Protein AF-A0A9W6DFW6-F1 (afdb_monomer_lite)

Radius of gyration: 31.34 Å; chains: 1; bounding box: 60×17×77 Å

Structure (mmCIF, N/CA/C/O backbone):
data_AF-A0A9W6DFW6-F1
#
_entry.id   AF-A0A9W6DFW6-F1
#
loop_
_atom_site.group_PDB
_atom_site.id
_atom_site.type_symbol
_atom_site.label_atom_id
_atom_site.label_alt_id
_atom_site.label_comp_id
_atom_site.label_asym_id
_atom_site.label_entity_id
_atom_site.label_seq_id
_atom_site.pdbx_PDB_ins_code
_atom_site.Cartn_x
_atom_site.Cartn_y
_atom_site.Cartn_z
_atom_site.occupancy
_atom_site.B_iso_or_equiv
_atom_site.auth_seq_id
_atom_site.auth_comp_id
_atom_site.auth_asym_id
_atom_site.auth_atom_id
_atom_site.pdbx_PDB_model_num
ATOM 1 N N . MET A 1 1 ? -6.097 -6.478 -0.037 1.00 73.31 1 MET A N 1
ATOM 2 C CA . MET A 1 1 ? -6.086 -6.356 -1.534 1.00 73.31 1 MET A CA 1
ATOM 3 C C . MET A 1 1 ? -4.867 -5.602 -2.091 1.00 73.31 1 MET A C 1
ATOM 5 O O . MET A 1 1 ? -4.613 -5.635 -3.292 1.00 73.31 1 MET A O 1
ATOM 9 N N . SER A 1 2 ? -4.079 -4.977 -1.224 1.00 85.25 2 SER A N 1
ATOM 10 C CA . SER A 1 2 ? -2.836 -4.245 -1.494 1.00 85.25 2 SER A CA 1
ATOM 11 C C . SER A 1 2 ? -1.732 -5.022 -2.226 1.00 85.25 2 SER A C 1
ATOM 13 O O . SER A 1 2 ? -1.039 -4.437 -3.053 1.00 85.25 2 SER A O 1
ATOM 15 N N . ILE A 1 3 ? -1.601 -6.337 -2.005 1.00 89.88 3 ILE A N 1
ATOM 16 C CA . ILE A 1 3 ? -0.605 -7.198 -2.682 1.00 89.88 3 ILE A CA 1
ATOM 17 C C . ILE A 1 3 ? -0.657 -7.055 -4.207 1.00 89.88 3 ILE A C 1
ATOM 19 O O . ILE A 1 3 ? 0.386 -6.975 -4.851 1.00 89.88 3 ILE A O 1
ATOM 23 N N . VAL A 1 4 ? -1.856 -6.955 -4.786 1.00 91.75 4 VAL A N 1
ATOM 24 C CA . VAL A 1 4 ? -2.019 -6.788 -6.237 1.00 91.75 4 VAL A CA 1
ATOM 25 C C . VAL A 1 4 ? -1.395 -5.473 -6.710 1.00 91.75 4 VAL A C 1
ATOM 27 O O . VAL A 1 4 ? -0.725 -5.454 -7.736 1.00 91.75 4 VAL A O 1
ATOM 30 N N . LEU A 1 5 ? -1.546 -4.387 -5.946 1.00 90.81 5 LEU A N 1
ATOM 31 C CA . LEU A 1 5 ? -0.968 -3.082 -6.284 1.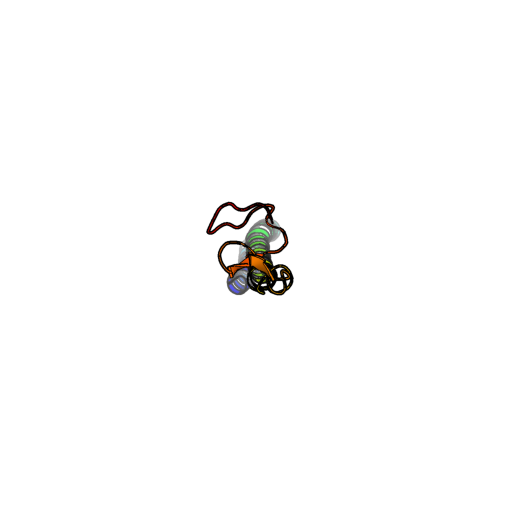00 90.81 5 LEU A CA 1
ATOM 32 C C . LEU A 1 5 ? 0.560 -3.100 -6.199 1.00 90.81 5 LEU A C 1
ATOM 34 O O . LEU A 1 5 ? 1.217 -2.546 -7.077 1.00 90.81 5 LEU A O 1
ATOM 38 N N . TYR A 1 6 ? 1.132 -3.784 -5.204 1.00 91.25 6 TYR A N 1
ATOM 39 C CA . TYR A 1 6 ? 2.584 -3.966 -5.130 1.00 91.25 6 TYR A CA 1
ATOM 40 C C . TYR A 1 6 ? 3.112 -4.777 -6.324 1.00 91.25 6 TYR A C 1
ATOM 42 O O . TYR A 1 6 ? 4.094 -4.385 -6.952 1.00 91.25 6 TYR A O 1
ATOM 50 N N . VAL A 1 7 ? 2.429 -5.861 -6.702 1.00 94.12 7 VAL A N 1
ATOM 51 C CA . VAL A 1 7 ? 2.801 -6.668 -7.877 1.00 94.12 7 VAL A CA 1
ATOM 52 C C . VAL A 1 7 ? 2.712 -5.845 -9.166 1.00 94.12 7 VAL A C 1
ATOM 54 O O . VAL A 1 7 ? 3.646 -5.862 -9.966 1.00 94.12 7 VAL A O 1
ATOM 57 N N . VAL A 1 8 ? 1.640 -5.069 -9.352 1.00 93.50 8 VAL A N 1
ATOM 58 C CA . VAL A 1 8 ? 1.484 -4.180 -10.515 1.00 93.50 8 VAL A CA 1
ATOM 59 C C . VAL A 1 8 ? 2.586 -3.118 -10.552 1.00 93.50 8 VAL A C 1
ATOM 61 O O . VAL A 1 8 ? 3.181 -2.913 -11.607 1.00 93.50 8 VAL A O 1
ATOM 64 N N . GLY A 1 9 ? 2.921 -2.496 -9.417 1.00 91.06 9 GLY A N 1
ATOM 65 C CA . GLY A 1 9 ? 4.015 -1.523 -9.335 1.00 91.06 9 GLY A CA 1
ATOM 66 C C . GLY A 1 9 ? 5.363 -2.104 -9.779 1.00 91.06 9 GLY A C 1
ATOM 67 O O . GLY A 1 9 ? 6.087 -1.465 -10.543 1.00 91.06 9 GLY A O 1
ATOM 68 N N . ILE A 1 10 ? 5.669 -3.345 -9.382 1.00 94.00 10 ILE A N 1
ATOM 69 C CA . ILE A 1 10 ? 6.882 -4.058 -9.815 1.00 94.00 10 ILE A CA 1
ATOM 70 C C . ILE A 1 10 ? 6.849 -4.340 -11.324 1.00 94.00 10 ILE A C 1
ATOM 72 O O . ILE A 1 10 ? 7.840 -4.109 -12.015 1.00 94.00 10 ILE A O 1
ATOM 76 N N . ILE A 1 11 ? 5.712 -4.795 -11.859 1.00 94.81 11 ILE A N 1
ATOM 77 C CA . ILE A 1 11 ? 5.558 -5.058 -13.299 1.00 94.81 11 ILE A CA 1
ATOM 78 C C . ILE A 1 11 ? 5.772 -3.776 -14.114 1.00 94.81 11 ILE A C 1
ATOM 80 O O . ILE A 1 11 ? 6.482 -3.804 -15.119 1.00 94.81 11 ILE A O 1
ATOM 84 N N . VAL A 1 12 ? 5.217 -2.644 -13.671 1.00 92.56 12 VAL A N 1
ATOM 85 C CA . VAL A 1 12 ? 5.393 -1.340 -14.332 1.00 92.56 12 VAL A CA 1
ATOM 86 C C . VAL A 1 12 ? 6.868 -0.935 -14.382 1.00 92.56 12 VAL A C 1
ATOM 88 O O . VAL A 1 12 ? 7.328 -0.468 -15.426 1.00 92.56 12 VAL A O 1
ATOM 91 N N . LEU A 1 13 ? 7.634 -1.162 -13.309 1.00 92.25 13 LEU A N 1
ATOM 92 C CA . LEU A 1 13 ? 9.081 -0.914 -13.303 1.00 92.25 13 LEU A CA 1
ATOM 93 C C . LEU A 1 13 ? 9.819 -1.785 -14.325 1.00 92.25 13 LEU A C 1
ATOM 95 O O . LEU A 1 13 ? 10.642 -1.271 -15.085 1.00 92.25 13 LEU A O 1
ATOM 99 N N . ILE A 1 14 ? 9.499 -3.080 -14.383 1.00 93.62 14 ILE A N 1
ATOM 100 C CA . ILE A 1 14 ? 10.122 -4.019 -15.327 1.00 93.62 14 ILE A CA 1
ATOM 101 C C . ILE A 1 14 ? 9.825 -3.606 -16.773 1.00 93.62 14 ILE A C 1
ATOM 103 O O . ILE A 1 14 ? 10.741 -3.531 -17.591 1.00 93.62 14 ILE A O 1
ATOM 107 N N . ILE A 1 15 ? 8.564 -3.293 -17.088 1.00 92.44 15 ILE A N 1
ATOM 108 C CA . ILE A 1 15 ? 8.166 -2.848 -18.430 1.00 92.44 15 ILE A CA 1
ATOM 109 C C . ILE A 1 15 ? 8.909 -1.566 -18.799 1.00 92.44 15 ILE A C 1
ATOM 111 O O . ILE A 1 15 ? 9.489 -1.502 -19.879 1.00 92.44 15 ILE A O 1
ATOM 115 N N . SER A 1 16 ? 8.952 -0.591 -17.888 1.00 89.56 16 SER A N 1
ATOM 116 C CA . SER A 1 16 ? 9.622 0.694 -18.114 1.00 89.56 16 SER A CA 1
ATOM 117 C C . SER A 1 16 ? 11.114 0.524 -18.403 1.00 89.56 16 SER A C 1
ATOM 119 O O . SER A 1 16 ? 11.660 1.198 -19.277 1.00 89.56 16 SER A O 1
ATOM 121 N N . PHE A 1 17 ? 11.768 -0.418 -17.721 1.00 88.69 17 PHE A N 1
ATOM 122 C CA . PHE A 1 17 ? 13.167 -0.750 -17.967 1.00 88.69 17 PHE A CA 1
ATOM 123 C C . PHE A 1 17 ? 13.374 -1.374 -19.358 1.00 88.69 17 PHE A C 1
ATOM 125 O O . PHE A 1 17 ? 14.245 -0.936 -20.110 1.00 88.69 17 PHE A O 1
ATOM 132 N N . ILE A 1 18 ? 12.534 -2.343 -19.742 1.00 90.75 18 ILE A N 1
ATOM 133 C CA . ILE A 1 18 ? 12.608 -3.012 -21.053 1.00 90.75 18 ILE A CA 1
ATOM 134 C C . ILE A 1 18 ? 12.338 -2.023 -22.196 1.00 90.75 18 ILE A C 1
ATOM 136 O O . ILE A 1 18 ? 13.068 -2.010 -23.190 1.00 90.75 18 ILE A O 1
ATOM 140 N N . THR A 1 19 ? 11.305 -1.186 -22.074 1.00 89.06 19 THR A N 1
ATOM 141 C CA . THR A 1 19 ? 10.969 -0.184 -23.096 1.00 89.06 19 THR A CA 1
ATOM 142 C C . THR A 1 19 ? 12.021 0.913 -23.180 1.00 89.06 19 THR A C 1
ATOM 144 O O . THR A 1 19 ? 12.344 1.355 -24.279 1.00 89.06 19 THR A O 1
ATOM 147 N N . GLY A 1 20 ? 12.596 1.318 -22.043 1.00 88.06 20 GLY A N 1
ATOM 148 C CA . GLY A 1 20 ? 13.685 2.291 -21.999 1.00 88.06 20 GLY A CA 1
ATOM 149 C C . GLY A 1 20 ? 14.937 1.800 -22.722 1.00 88.06 20 GLY A C 1
ATOM 150 O O . GLY A 1 20 ? 15.544 2.566 -23.465 1.00 88.06 20 GLY A O 1
ATOM 151 N N . PHE A 1 21 ? 15.278 0.516 -22.570 1.00 87.12 21 PHE A N 1
ATOM 152 C CA . PHE A 1 21 ? 16.420 -0.092 -23.256 1.00 87.12 21 PHE A CA 1
ATOM 153 C C . PHE A 1 21 ? 16.215 -0.206 -24.772 1.00 87.12 21 PHE A C 1
ATOM 155 O O . PHE A 1 21 ? 17.166 -0.085 -25.532 1.00 87.12 21 PHE A O 1
ATOM 162 N N . ARG A 1 22 ? 14.976 -0.423 -25.234 1.00 89.25 22 ARG A N 1
ATOM 163 C CA . ARG A 1 22 ? 14.674 -0.516 -26.674 1.00 89.25 22 ARG A CA 1
ATOM 164 C C . ARG A 1 22 ? 14.641 0.829 -27.395 1.00 89.25 22 ARG A C 1
ATOM 166 O O . ARG A 1 22 ? 14.850 0.856 -28.601 1.00 89.25 22 ARG A O 1
ATOM 173 N N . SER A 1 23 ? 14.331 1.907 -26.682 1.00 86.06 23 SER A N 1
ATOM 174 C CA . SER A 1 23 ? 14.090 3.225 -27.279 1.00 86.06 23 SER A CA 1
ATOM 175 C C . SER A 1 23 ? 15.288 4.179 -27.177 1.00 86.06 23 SER A C 1
ATOM 177 O O . SER A 1 23 ? 15.121 5.355 -27.484 1.00 86.06 23 SER A O 1
ATOM 179 N N . ASP A 1 24 ? 16.444 3.733 -26.660 1.00 83.25 24 ASP A N 1
ATOM 180 C CA . ASP A 1 24 ? 17.628 4.552 -26.306 1.00 83.25 24 ASP A CA 1
ATOM 181 C C . ASP A 1 24 ? 17.348 5.760 -25.376 1.00 83.25 24 ASP A C 1
ATOM 183 O O . ASP A 1 24 ? 18.231 6.549 -25.048 1.00 83.25 24 ASP A O 1
ATOM 187 N N . GLN A 1 25 ? 16.120 5.881 -24.866 1.00 88.56 25 GLN A N 1
ATOM 188 C CA . GLN A 1 25 ? 15.649 6.928 -23.952 1.00 88.56 25 GLN A CA 1
ATOM 189 C C . GLN A 1 25 ? 15.501 6.387 -22.527 1.00 88.56 25 GLN A C 1
ATOM 191 O O . GLN A 1 25 ? 14.522 6.643 -21.822 1.00 88.56 25 GLN A O 1
ATOM 196 N N . LEU A 1 26 ? 16.491 5.607 -22.102 1.00 82.75 26 LEU A N 1
ATOM 197 C CA . LEU A 1 26 ? 16.454 4.810 -20.880 1.00 82.75 26 LEU A CA 1
ATOM 198 C C . LEU A 1 26 ? 16.158 5.661 -19.632 1.00 82.75 26 LEU A C 1
ATOM 200 O O . LEU A 1 26 ? 15.327 5.284 -18.810 1.00 82.75 26 LEU A O 1
ATOM 204 N N . LEU A 1 27 ? 16.749 6.856 -19.535 1.00 86.88 27 LEU A N 1
ATOM 205 C CA . LEU A 1 27 ? 16.522 7.788 -18.424 1.00 86.88 27 LEU A CA 1
ATOM 206 C C . LEU A 1 27 ? 15.063 8.253 -18.306 1.00 86.88 27 LEU A C 1
ATOM 208 O O . LEU A 1 27 ? 14.502 8.217 -17.213 1.00 86.88 27 LEU A O 1
ATOM 212 N N . LEU A 1 28 ? 14.440 8.667 -19.414 1.00 87.69 28 LEU A N 1
ATOM 213 C CA . LEU A 1 28 ? 13.065 9.180 -19.404 1.00 87.69 28 LEU A CA 1
ATOM 214 C C . LEU A 1 28 ? 12.073 8.095 -18.982 1.00 87.69 28 LEU A C 1
ATOM 216 O O . LEU A 1 28 ? 11.2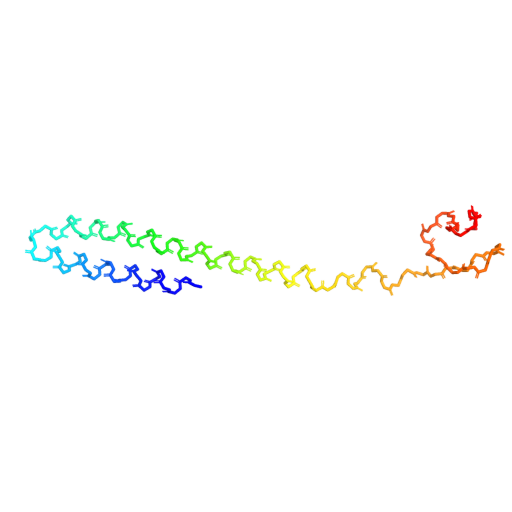30 8.338 -18.119 1.00 87.69 28 LEU A O 1
ATOM 220 N N . PHE A 1 29 ? 12.224 6.889 -19.534 1.00 87.50 29 PHE A N 1
ATOM 221 C CA . PHE A 1 29 ? 11.357 5.758 -19.211 1.00 87.50 29 PHE A CA 1
ATOM 222 C C . PHE A 1 29 ? 11.546 5.257 -17.776 1.00 87.50 29 PHE A C 1
ATOM 224 O O . PHE A 1 29 ? 10.561 4.914 -17.120 1.00 87.50 29 PHE A O 1
ATOM 231 N N . ILE A 1 30 ? 12.777 5.259 -17.248 1.00 87.44 30 ILE A N 1
ATOM 232 C CA . ILE A 1 30 ? 13.016 4.928 -15.837 1.00 87.44 30 ILE A CA 1
ATOM 233 C C . ILE A 1 30 ? 12.344 5.951 -14.924 1.00 87.44 30 ILE A C 1
ATOM 235 O O . ILE A 1 30 ? 11.661 5.550 -13.986 1.00 87.44 30 ILE A O 1
ATOM 239 N N . ILE A 1 31 ? 12.485 7.251 -15.198 1.00 91.19 31 ILE A N 1
ATOM 240 C CA . ILE A 1 31 ? 11.871 8.297 -14.368 1.00 91.19 31 ILE A CA 1
ATOM 241 C C . ILE A 1 31 ? 10.344 8.168 -14.391 1.00 91.19 31 ILE A C 1
ATOM 243 O O . ILE A 1 31 ? 9.716 8.160 -13.332 1.00 91.19 31 ILE A O 1
ATOM 247 N N . SER A 1 32 ? 9.737 8.007 -15.571 1.00 90.50 32 SER A N 1
ATOM 248 C CA . SER A 1 32 ? 8.282 7.855 -15.683 1.00 90.50 32 SER A CA 1
ATOM 249 C C . SER A 1 32 ? 7.777 6.571 -15.024 1.00 90.50 32 SER A C 1
ATOM 251 O O . SER A 1 32 ? 6.764 6.594 -14.323 1.00 90.50 32 SER A O 1
ATOM 253 N N . GLY A 1 33 ? 8.492 5.459 -15.208 1.00 89.88 33 GLY A N 1
ATOM 254 C CA . GLY A 1 33 ? 8.161 4.176 -14.595 1.00 89.88 33 GLY A CA 1
ATOM 255 C C . GLY A 1 33 ? 8.261 4.222 -13.079 1.00 89.88 33 GLY A C 1
ATOM 256 O O . GLY A 1 33 ? 7.368 3.742 -12.381 1.00 89.88 33 GLY A O 1
ATOM 257 N N . PHE A 1 34 ? 9.306 4.868 -12.563 1.00 92.00 34 PHE A N 1
ATOM 258 C CA . PHE A 1 34 ? 9.508 5.046 -11.132 1.00 92.00 34 PHE A CA 1
ATOM 259 C C . PHE A 1 34 ? 8.404 5.909 -10.519 1.00 92.00 34 PHE A C 1
ATOM 261 O O . PHE A 1 34 ? 7.748 5.471 -9.574 1.00 92.00 34 PHE A O 1
ATOM 268 N N . LEU A 1 35 ? 8.113 7.073 -11.111 1.00 93.50 35 LEU A N 1
ATOM 269 C CA . LEU A 1 35 ? 7.023 7.949 -10.668 1.00 93.50 35 LEU A CA 1
ATOM 270 C C . LEU A 1 35 ? 5.665 7.239 -10.683 1.00 93.50 35 LEU A C 1
ATOM 272 O O . LEU A 1 35 ? 4.898 7.359 -9.730 1.00 93.50 35 LEU A O 1
ATOM 276 N N . SER A 1 36 ? 5.383 6.457 -11.726 1.00 92.19 36 SER A N 1
ATOM 277 C CA . SER A 1 36 ? 4.147 5.677 -11.812 1.00 92.19 36 SER A CA 1
ATOM 278 C C . SER A 1 36 ? 4.087 4.578 -10.744 1.00 92.19 36 SER A C 1
ATOM 280 O O . SER A 1 36 ? 3.071 4.433 -10.065 1.00 92.19 36 SER A O 1
ATOM 282 N N . SER A 1 37 ? 5.183 3.846 -10.524 1.00 91.69 37 SER A N 1
ATOM 283 C CA . SER A 1 37 ? 5.246 2.773 -9.521 1.00 91.69 37 SER A CA 1
ATOM 284 C C . SER A 1 37 ? 5.029 3.275 -8.087 1.00 91.69 37 SER A C 1
ATOM 286 O O . SER A 1 37 ? 4.357 2.604 -7.301 1.00 91.69 37 SER A O 1
ATOM 288 N N . ILE A 1 38 ? 5.499 4.491 -7.769 1.00 94.50 38 ILE A N 1
ATOM 289 C CA . ILE A 1 38 ? 5.262 5.147 -6.474 1.00 94.50 38 ILE A CA 1
ATOM 290 C C . ILE A 1 38 ? 3.765 5.275 -6.194 1.00 94.50 38 ILE A C 1
ATOM 292 O O . ILE A 1 38 ? 3.346 5.044 -5.062 1.00 94.50 38 ILE A O 1
ATOM 296 N N . ILE A 1 39 ? 2.950 5.601 -7.202 1.00 94.25 39 ILE A N 1
ATOM 297 C CA . ILE A 1 39 ? 1.499 5.752 -7.031 1.00 94.25 39 ILE A CA 1
ATOM 298 C C . ILE A 1 39 ? 0.881 4.420 -6.598 1.00 94.25 39 ILE A C 1
ATOM 300 O O . ILE A 1 39 ? 0.113 4.382 -5.637 1.00 94.25 39 ILE A O 1
ATOM 304 N N . PHE A 1 40 ? 1.252 3.315 -7.249 1.00 92.31 40 PHE A N 1
ATOM 305 C CA . PHE A 1 40 ? 0.743 1.988 -6.898 1.00 92.31 40 PHE A CA 1
ATOM 306 C C . PHE A 1 40 ? 1.171 1.554 -5.494 1.00 92.31 40 PHE A C 1
ATOM 308 O O . PHE A 1 40 ? 0.347 1.053 -4.729 1.00 92.31 40 PHE A O 1
ATOM 315 N N . PHE A 1 41 ? 2.427 1.797 -5.120 1.00 92.50 41 PHE A N 1
ATOM 316 C CA . PHE A 1 41 ? 2.919 1.492 -3.776 1.00 92.50 41 PHE A CA 1
ATOM 317 C C . PHE A 1 41 ? 2.262 2.357 -2.701 1.00 92.50 41 PHE A C 1
ATOM 319 O O . PHE A 1 41 ? 1.886 1.843 -1.647 1.00 92.50 41 PHE A O 1
ATOM 326 N N . ALA A 1 42 ? 2.071 3.649 -2.969 1.00 94.31 42 ALA A N 1
ATOM 327 C CA . ALA A 1 42 ? 1.375 4.550 -2.061 1.00 94.31 42 ALA A CA 1
ATOM 328 C C . ALA A 1 42 ? -0.078 4.104 -1.850 1.00 94.31 42 ALA A C 1
ATOM 330 O O . ALA A 1 42 ? -0.528 4.017 -0.710 1.00 94.31 42 ALA A O 1
ATOM 331 N N . LEU A 1 43 ? -0.788 3.753 -2.927 1.00 93.38 43 LEU A N 1
ATOM 332 C CA . LEU A 1 43 ? -2.151 3.225 -2.846 1.00 93.38 43 LEU A CA 1
ATOM 333 C C . LEU A 1 43 ? -2.210 1.908 -2.065 1.00 93.38 43 LEU A C 1
ATOM 335 O O . LEU A 1 43 ? -3.081 1.756 -1.210 1.00 93.38 43 LEU A O 1
ATOM 339 N N . GLY A 1 44 ? -1.269 0.987 -2.304 1.00 93.31 44 GLY A N 1
ATOM 340 C CA . GLY A 1 44 ? -1.151 -0.260 -1.543 1.00 93.31 44 GLY A CA 1
ATOM 341 C C . GLY A 1 44 ? -1.035 0.003 -0.042 1.00 93.31 44 GLY A C 1
ATOM 342 O O . GLY A 1 44 ? -1.828 -0.525 0.735 1.00 93.31 44 GLY A O 1
ATOM 343 N N . LYS A 1 45 ? -0.135 0.914 0.343 1.00 93.12 45 LYS A N 1
ATOM 344 C CA . LYS A 1 45 ? 0.099 1.284 1.743 1.00 93.12 45 LYS A CA 1
ATOM 345 C C . LYS A 1 45 ? -1.103 1.972 2.389 1.00 93.12 45 LYS A C 1
ATOM 347 O O . LYS A 1 45 ? -1.400 1.729 3.554 1.00 93.12 45 LYS A O 1
ATOM 352 N N . ILE A 1 46 ? -1.802 2.835 1.651 1.00 94.75 46 ILE A N 1
ATOM 353 C CA . ILE A 1 46 ? -3.022 3.488 2.149 1.00 94.75 46 ILE A CA 1
ATOM 354 C C . ILE A 1 46 ? -4.098 2.440 2.446 1.00 94.75 46 ILE A C 1
ATOM 356 O O . ILE A 1 46 ? -4.748 2.521 3.487 1.00 94.75 46 ILE A O 1
ATOM 360 N N . ILE A 1 47 ? -4.269 1.452 1.565 1.00 93.44 47 ILE A N 1
ATOM 361 C CA . ILE A 1 47 ? -5.244 0.372 1.761 1.00 93.44 47 ILE A CA 1
ATOM 362 C C . ILE A 1 47 ? -4.854 -0.502 2.957 1.00 93.44 47 ILE A C 1
ATOM 364 O O . ILE A 1 47 ? -5.716 -0.785 3.785 1.00 93.44 47 ILE A O 1
ATOM 368 N N . ASP A 1 48 ? -3.575 -0.864 3.093 1.00 93.12 48 ASP A N 1
ATOM 369 C CA . ASP A 1 48 ? -3.074 -1.618 4.253 1.00 93.12 48 ASP A CA 1
ATOM 370 C C . ASP A 1 48 ? -3.376 -0.886 5.567 1.00 93.12 48 ASP A C 1
ATOM 372 O O . ASP A 1 48 ? -3.957 -1.459 6.490 1.00 93.12 48 ASP A O 1
ATOM 376 N N . ASN A 1 49 ? -3.080 0.416 5.619 1.00 92.94 49 ASN A N 1
ATOM 377 C CA . ASN A 1 49 ? -3.370 1.242 6.789 1.00 92.94 49 ASN A CA 1
ATOM 378 C C . ASN A 1 49 ? -4.876 1.300 7.097 1.00 92.94 49 ASN A C 1
ATOM 380 O O . ASN A 1 49 ? -5.272 1.306 8.261 1.00 92.94 49 ASN A O 1
ATOM 384 N N . GLN A 1 50 ? -5.739 1.357 6.079 1.00 92.50 50 GLN A N 1
ATOM 385 C CA . GLN A 1 50 ? -7.190 1.345 6.290 1.00 92.50 50 GLN A CA 1
ATOM 386 C C . GLN A 1 50 ? -7.685 -0.003 6.829 1.00 92.50 50 GLN A C 1
ATOM 388 O O . GLN A 1 50 ? -8.562 -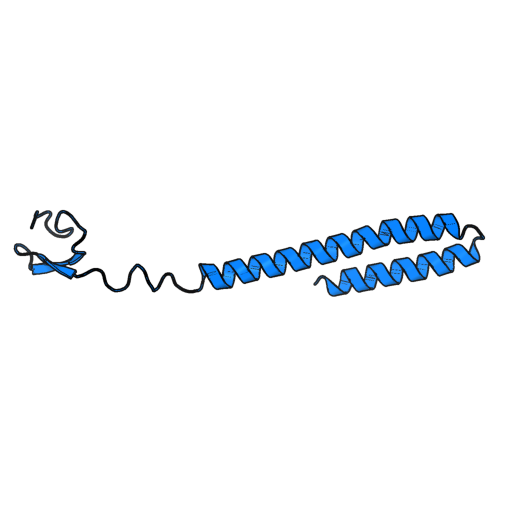0.020 7.698 1.00 92.50 50 GLN A O 1
ATOM 393 N N . GLU A 1 51 ? -7.135 -1.121 6.347 1.00 91.38 51 GLU A N 1
ATOM 394 C CA . GLU A 1 51 ? -7.442 -2.457 6.869 1.00 91.38 51 GLU A CA 1
ATOM 395 C C . GLU A 1 51 ? -7.004 -2.584 8.341 1.00 91.38 51 GLU A C 1
ATOM 397 O O . GLU A 1 51 ? -7.781 -3.067 9.171 1.00 91.38 51 GLU A O 1
ATOM 402 N N . GLU A 1 52 ? -5.828 -2.059 8.697 1.00 90.38 52 GLU A N 1
ATOM 403 C CA . GLU A 1 52 ? -5.324 -2.035 10.075 1.00 90.38 52 GLU A CA 1
ATOM 404 C C . GLU A 1 52 ? -6.192 -1.172 11.002 1.00 90.38 52 GLU A C 1
ATOM 406 O O . GLU A 1 52 ? -6.607 -1.629 12.069 1.00 90.38 52 GLU A O 1
ATOM 411 N N . ILE A 1 53 ? -6.545 0.049 10.586 1.00 90.31 53 ILE A N 1
ATOM 412 C CA . ILE A 1 53 ? -7.430 0.933 11.362 1.00 90.31 53 ILE A CA 1
ATOM 413 C C . ILE A 1 53 ? -8.790 0.266 11.577 1.00 90.31 53 ILE A C 1
ATOM 415 O O . ILE A 1 53 ? -9.328 0.285 12.686 1.00 90.31 53 ILE A O 1
ATOM 419 N N . LYS A 1 54 ? -9.346 -0.362 10.537 1.00 90.56 54 LYS A N 1
ATOM 420 C CA . LYS A 1 54 ? -10.616 -1.086 10.638 1.00 90.56 54 LYS A CA 1
ATOM 421 C C . LYS A 1 54 ? -10.516 -2.245 11.628 1.00 90.56 54 LYS A C 1
ATOM 423 O O . LYS A 1 54 ? -11.437 -2.436 12.423 1.00 90.56 54 LYS A O 1
ATOM 428 N N . TYR A 1 55 ? -9.414 -2.993 11.610 1.00 89.19 55 TYR A N 1
ATOM 429 C CA . TYR A 1 55 ? -9.157 -4.052 12.583 1.00 89.19 55 TYR A CA 1
ATOM 430 C C . TYR A 1 55 ? -9.045 -3.499 14.010 1.00 89.19 55 TYR A C 1
ATOM 432 O O . TYR A 1 55 ? -9.710 -4.006 14.912 1.00 89.19 55 TYR A O 1
ATOM 440 N N . TYR A 1 56 ? -8.285 -2.421 14.212 1.00 87.44 56 TYR A N 1
ATOM 441 C CA . TYR A 1 56 ? -8.131 -1.774 15.514 1.00 87.44 56 TYR A CA 1
ATOM 442 C C . TYR A 1 56 ? -9.473 -1.290 16.074 1.00 87.44 56 TYR A C 1
ATOM 444 O O . TYR A 1 56 ? -9.782 -1.526 17.242 1.00 87.44 56 TYR A O 1
ATOM 452 N N . ILE A 1 57 ? -10.298 -0.650 15.242 1.00 86.25 57 ILE A N 1
ATOM 453 C CA . ILE A 1 57 ? -11.651 -0.229 15.621 1.00 86.25 57 ILE A CA 1
ATOM 454 C C . ILE A 1 57 ? -12.490 -1.446 16.004 1.00 86.25 57 ILE A C 1
ATOM 456 O O . ILE A 1 57 ? -13.126 -1.433 17.053 1.00 86.25 57 ILE A O 1
ATOM 460 N N . LYS A 1 58 ? -12.456 -2.515 15.203 1.00 86.38 58 LYS A N 1
ATOM 461 C CA . LYS A 1 58 ? -13.201 -3.744 15.483 1.00 86.38 58 LYS A CA 1
ATOM 462 C C . LYS A 1 58 ? -12.818 -4.337 16.842 1.00 86.38 58 LYS A C 1
ATOM 464 O O . LYS A 1 58 ? -13.683 -4.563 17.677 1.00 86.38 58 LYS A O 1
ATOM 469 N N . VAL A 1 59 ? -11.527 -4.520 17.109 1.00 84.50 59 VAL A N 1
ATOM 470 C CA . VAL A 1 59 ? -11.049 -5.110 18.371 1.00 84.50 59 VAL A CA 1
ATOM 471 C C . VAL A 1 59 ? -11.376 -4.225 19.578 1.00 84.50 59 VAL A C 1
ATOM 473 O O . VAL A 1 59 ? -11.800 -4.739 20.612 1.00 84.50 59 VAL A O 1
ATOM 476 N N . ASN A 1 60 ? -11.231 -2.903 19.462 1.00 76.94 60 ASN A N 1
ATOM 477 C CA . ASN A 1 60 ? -11.406 -1.987 20.596 1.00 76.94 60 ASN A CA 1
ATOM 478 C C . ASN A 1 60 ? -12.845 -1.493 20.806 1.00 76.94 60 ASN A C 1
ATOM 480 O O . ASN A 1 60 ? -13.161 -1.020 21.894 1.00 76.94 60 ASN A O 1
ATOM 484 N N . MET A 1 61 ? -13.716 -1.578 19.796 1.00 69.56 61 MET A N 1
ATOM 485 C CA . MET A 1 61 ? -15.125 -1.178 19.909 1.00 69.56 61 MET A CA 1
ATOM 486 C C . MET A 1 61 ? -16.092 -2.367 19.989 1.00 69.56 61 MET A C 1
ATOM 488 O O . MET A 1 61 ? -17.150 -2.216 20.600 1.00 69.56 61 MET A O 1
ATOM 492 N N . GLU A 1 62 ? -15.759 -3.533 19.414 1.00 60.81 62 GLU A N 1
ATOM 493 C CA . GLU A 1 62 ? -16.573 -4.758 19.539 1.00 60.81 62 GLU A CA 1
ATOM 494 C C . GLU A 1 62 ? -16.130 -5.671 20.687 1.00 60.81 62 GLU A C 1
ATOM 496 O O . GLU A 1 62 ? -16.895 -6.559 21.071 1.00 60.81 62 GLU A O 1
ATOM 501 N N . SER A 1 63 ? -14.953 -5.457 21.299 1.00 55.25 63 SER A N 1
ATOM 502 C CA . SER A 1 63 ? -14.763 -5.965 22.659 1.00 55.25 63 SER A CA 1
ATOM 503 C C . SER A 1 63 ? -15.812 -5.261 23.516 1.00 55.25 63 SER A C 1
ATOM 505 O O . SER A 1 63 ? -15.855 -4.028 23.560 1.00 55.25 63 SER A O 1
ATOM 507 N N . PRO A 1 64 ? -16.760 -6.004 24.112 1.00 53.66 64 PRO A N 1
ATOM 508 C CA . PRO A 1 64 ? -17.874 -5.367 24.774 1.00 53.66 64 PRO A CA 1
ATOM 509 C C . PRO A 1 64 ? -17.300 -4.432 25.830 1.00 53.66 64 PRO A C 1
ATOM 511 O O . PRO A 1 64 ? -16.388 -4.815 26.566 1.00 53.66 64 PRO A O 1
ATOM 514 N N . LYS A 1 65 ? -17.873 -3.230 25.928 1.00 53.22 65 LYS A N 1
ATOM 515 C CA . LYS A 1 65 ? -17.867 -2.378 27.124 1.00 53.22 65 LYS A CA 1
ATOM 516 C C . LYS A 1 65 ? -18.431 -3.163 28.329 1.00 53.22 65 LYS A C 1
ATOM 518 O O . LYS A 1 65 ? -19.439 -2.790 28.916 1.00 53.22 65 LYS A O 1
ATOM 523 N N . LYS A 1 66 ? -17.834 -4.304 28.676 1.00 50.88 66 LYS A N 1
ATOM 524 C CA . LYS A 1 66 ? -18.294 -5.262 29.683 1.00 50.88 66 LYS A CA 1
ATOM 525 C C . LYS A 1 66 ? -17.844 -4.861 31.082 1.00 50.88 66 LYS A C 1
ATOM 527 O O . LYS A 1 66 ? -18.353 -5.428 32.043 1.00 50.88 66 LYS A O 1
ATOM 532 N N . SER A 1 67 ? -16.949 -3.882 31.215 1.00 49.22 67 SER A N 1
ATOM 533 C CA . SER A 1 67 ? -16.381 -3.490 32.507 1.00 49.22 67 SER A CA 1
ATOM 534 C C . SER A 1 67 ? -17.046 -2.288 33.183 1.00 49.22 67 SER A C 1
ATOM 536 O O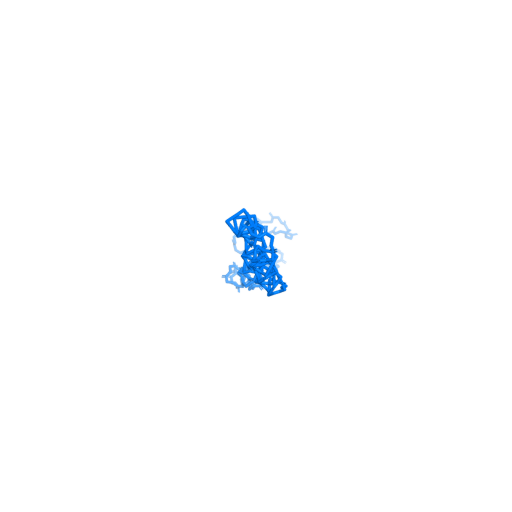 . SER A 1 67 ? -16.807 -2.105 34.369 1.00 49.22 67 SER A O 1
ATOM 538 N N . TYR A 1 68 ? -17.909 -1.512 32.511 1.00 49.03 68 TYR A N 1
ATOM 539 C CA . TYR A 1 68 ? -18.551 -0.339 33.142 1.00 49.03 68 TYR A CA 1
ATOM 540 C C . TYR A 1 68 ? -20.045 -0.502 33.450 1.00 49.03 68 TYR A C 1
ATOM 542 O O . TYR A 1 68 ? -20.599 0.321 34.165 1.00 49.03 68 TYR A O 1
ATOM 550 N N . LEU A 1 69 ? -20.706 -1.547 32.939 1.00 49.09 69 LEU A N 1
ATOM 551 C CA . LEU A 1 69 ? -22.164 -1.719 33.068 1.00 49.09 69 LEU A CA 1
ATOM 552 C C . LEU A 1 69 ? -22.603 -2.928 33.907 1.00 49.09 69 LEU A C 1
ATOM 554 O O . LEU A 1 69 ? -23.797 -3.136 34.084 1.00 49.09 69 LEU A O 1
ATOM 558 N N . SER A 1 70 ? -21.675 -3.731 34.435 1.00 48.69 70 SER A N 1
ATOM 559 C CA . SER A 1 70 ? -22.025 -5.072 34.941 1.00 48.69 70 SER A CA 1
ATOM 560 C C . SER A 1 70 ? -21.990 -5.250 36.463 1.00 48.69 70 SER A C 1
ATOM 562 O O . SER A 1 70 ? -22.103 -6.385 36.915 1.00 48.69 70 SER A O 1
ATOM 564 N N . LYS A 1 71 ? -21.861 -4.177 37.254 1.00 52.53 71 LYS A N 1
ATOM 565 C CA . LYS A 1 71 ? -22.118 -4.173 38.710 1.00 52.53 71 LYS A CA 1
ATOM 566 C C . LYS A 1 71 ? -22.507 -2.765 39.180 1.00 52.53 71 LYS A C 1
ATOM 568 O O . LYS A 1 71 ? -21.805 -2.169 39.985 1.00 52.53 71 LYS A O 1
ATOM 573 N N . SER A 1 72 ? -23.585 -2.192 38.648 1.00 58.94 72 SER A N 1
ATOM 574 C CA . SER A 1 72 ? -24.265 -1.145 39.416 1.00 58.94 72 SER A CA 1
ATOM 575 C C . SER A 1 72 ? -24.856 -1.843 40.636 1.00 58.94 72 SER A C 1
ATOM 577 O O . SER A 1 72 ? -25.658 -2.770 40.463 1.00 58.94 72 SER A O 1
ATOM 579 N N . ASP A 1 73 ? -24.447 -1.461 41.842 1.00 72.81 73 ASP A N 1
ATOM 580 C CA . ASP A 1 73 ? -25.152 -1.886 43.045 1.00 72.81 73 ASP A CA 1
ATOM 581 C C . ASP A 1 73 ? -26.642 -1.583 42.824 1.00 72.81 73 ASP A C 1
ATOM 583 O O . ASP A 1 73 ? -27.016 -0.474 42.431 1.00 72.81 73 ASP A O 1
ATOM 587 N N . LYS A 1 74 ? -27.492 -2.606 42.929 1.00 83.06 74 LYS A N 1
ATOM 588 C CA . LYS A 1 74 ? -28.941 -2.442 42.805 1.00 83.06 74 LYS A CA 1
ATOM 589 C C . LYS A 1 74 ? -29.506 -2.243 44.201 1.00 83.06 74 LYS A C 1
ATOM 591 O O . LYS A 1 74 ? -29.150 -2.987 45.113 1.00 83.06 74 LYS A O 1
ATOM 596 N N . LYS A 1 75 ? -30.403 -1.272 44.365 1.00 86.44 75 LYS A N 1
ATOM 597 C CA . LYS A 1 75 ? -31.210 -1.120 45.581 1.00 86.44 75 LYS A CA 1
ATOM 598 C C . LYS A 1 75 ? -32.667 -1.456 45.299 1.00 86.44 75 LYS A C 1
ATOM 600 O O . LYS A 1 75 ? -33.159 -1.272 44.185 1.00 86.44 75 LYS A O 1
ATOM 605 N N . VAL A 1 76 ? -33.345 -1.957 46.325 1.00 89.06 76 VAL A N 1
ATOM 606 C CA . VAL A 1 76 ? -34.786 -2.216 46.311 1.00 89.06 76 VAL A CA 1
ATOM 607 C C . VAL A 1 76 ? -35.496 -0.941 46.758 1.00 89.06 76 VAL A C 1
ATOM 609 O O . VAL A 1 76 ? -35.159 -0.383 47.800 1.00 89.06 76 VAL A O 1
ATOM 612 N N . CYS A 1 77 ? -36.463 -0.467 45.972 1.00 90.38 77 CYS A N 1
ATOM 613 C CA . CYS A 1 77 ? -37.289 0.680 46.349 1.00 90.38 77 CYS A CA 1
ATOM 614 C C . CYS A 1 77 ? -38.155 0.350 47.574 1.00 90.38 77 CYS A C 1
ATOM 616 O O . CYS A 1 77 ? -38.878 -0.644 47.556 1.00 90.38 77 CYS A O 1
ATOM 618 N N . SER A 1 78 ? -38.162 1.215 48.588 1.00 89.69 78 SER A N 1
ATOM 619 C CA . SER A 1 78 ? -38.956 1.026 49.812 1.00 89.69 78 SER A CA 1
ATOM 620 C C . SER A 1 78 ? -40.469 1.110 49.562 1.00 89.69 78 SER A C 1
ATOM 622 O O . SER A 1 78 ? -41.258 0.486 50.266 1.00 89.69 78 SER A O 1
ATOM 624 N N . SER A 1 79 ? -40.879 1.857 48.529 1.00 90.94 79 SER A N 1
ATOM 625 C CA . SER A 1 79 ? -42.292 2.083 48.199 1.00 90.94 79 SER A CA 1
ATOM 626 C C . SER A 1 79 ? -42.875 1.043 47.243 1.00 90.94 79 SER A C 1
ATOM 628 O O . SER A 1 79 ? -44.003 0.599 47.436 1.00 90.94 79 SER A O 1
ATOM 630 N N . CYS A 1 80 ? -42.144 0.658 46.190 1.00 92.62 80 CYS A N 1
ATOM 631 C CA . CYS A 1 80 ? -42.669 -0.243 45.151 1.00 92.62 80 CYS A CA 1
ATOM 632 C C . CYS A 1 80 ? -41.959 -1.596 45.067 1.00 92.62 80 CYS A C 1
ATOM 634 O O . CYS A 1 80 ? -42.353 -2.421 44.250 1.00 92.62 80 CYS A O 1
ATOM 636 N N . HIS A 1 81 ? -40.930 -1.824 45.890 1.00 91.69 81 HIS A N 1
ATOM 637 C CA . HIS A 1 81 ? -40.175 -3.079 45.977 1.00 91.69 81 HIS A CA 1
ATOM 638 C C . HIS A 1 81 ? -39.503 -3.531 44.669 1.00 91.69 81 HIS A C 1
ATOM 640 O O . HIS A 1 81 ? -38.995 -4.645 44.582 1.00 91.69 81 HIS A O 1
ATOM 646 N N . ASN A 1 82 ? -39.440 -2.655 43.661 1.00 89.81 82 ASN A N 1
ATOM 647 C CA . ASN A 1 82 ? -38.708 -2.908 42.427 1.00 89.81 82 ASN A CA 1
ATOM 648 C C . ASN A 1 82 ? -37.216 -2.613 42.608 1.00 89.81 82 ASN A C 1
ATOM 650 O O . ASN A 1 82 ? -36.834 -1.640 43.266 1.00 89.81 82 ASN A O 1
ATOM 654 N N . GLU A 1 83 ? -36.375 -3.426 41.973 1.00 89.69 83 GLU A N 1
ATOM 655 C CA . GLU A 1 83 ? -34.928 -3.225 41.932 1.00 89.69 83 GLU A CA 1
ATOM 656 C C . GLU A 1 83 ? -34.531 -2.204 40.865 1.00 89.69 83 GLU A C 1
ATOM 658 O O . GLU A 1 83 ? -34.976 -2.269 39.714 1.00 89.69 83 GLU A O 1
ATOM 663 N N . TYR A 1 84 ? -33.645 -1.281 41.230 1.00 86.50 84 TYR A N 1
ATOM 664 C CA . TYR A 1 84 ? -33.097 -0.291 40.309 1.00 86.50 84 TYR A CA 1
ATOM 665 C C . TYR A 1 84 ? -31.678 0.139 40.707 1.00 86.50 84 TYR A C 1
ATOM 667 O O . TYR A 1 84 ? -31.179 -0.199 41.779 1.00 86.50 84 TYR A O 1
ATOM 675 N N . ASP A 1 85 ? -31.009 0.849 39.802 1.00 85.81 85 ASP A N 1
ATOM 676 C CA . ASP A 1 85 ? -29.622 1.297 39.958 1.00 85.81 85 ASP A CA 1
ATOM 677 C C . ASP A 1 85 ? -29.483 2.327 41.101 1.00 85.81 85 ASP A C 1
ATOM 679 O O . ASP A 1 85 ? -30.205 3.330 41.131 1.00 85.81 85 ASP A O 1
ATOM 683 N N . VAL A 1 86 ? -28.540 2.094 42.026 1.00 82.12 86 VAL A N 1
ATOM 684 C CA . VAL A 1 86 ? -28.239 2.976 43.172 1.00 82.12 86 VAL A CA 1
ATOM 685 C C . VAL A 1 86 ? -27.882 4.404 42.745 1.00 82.12 86 VAL A C 1
ATOM 687 O O . VAL A 1 86 ? -28.143 5.342 43.500 1.00 82.12 86 VAL A O 1
ATOM 690 N N . HIS A 1 87 ? -27.353 4.611 41.539 1.00 83.00 87 HIS A N 1
ATOM 691 C CA . HIS A 1 87 ? -27.005 5.942 41.038 1.00 83.00 87 HIS A CA 1
ATOM 692 C C . HIS A 1 87 ? -28.221 6.787 40.621 1.00 83.00 87 HIS A C 1
ATOM 694 O O . HIS A 1 87 ? -28.079 7.989 40.368 1.00 83.00 87 HIS A O 1
ATOM 700 N N . GLN A 1 88 ? -29.425 6.210 40.567 1.00 79.81 88 GLN A N 1
ATOM 701 C CA . GLN A 1 88 ? -30.640 6.974 40.296 1.00 79.81 88 GLN A CA 1
ATOM 702 C C . GLN A 1 88 ? -31.134 7.695 41.558 1.00 79.81 88 GLN A C 1
ATOM 704 O O . GLN A 1 88 ? -31.396 7.087 42.596 1.00 79.81 88 GLN A O 1
ATOM 709 N N . LYS A 1 89 ? -31.329 9.017 41.442 1.00 85.19 89 LYS A N 1
ATOM 710 C CA . LYS A 1 89 ? -31.842 9.896 42.516 1.00 85.19 89 LYS A CA 1
ATOM 711 C C . LYS A 1 89 ? -33.298 9.614 42.916 1.00 85.19 89 LYS A C 1
ATOM 713 O O . LYS A 1 89 ? -33.770 10.146 43.914 1.00 85.19 89 LYS A O 1
ATOM 718 N N . SER A 1 90 ? -34.018 8.841 42.112 1.00 87.94 90 SER A N 1
ATOM 719 C CA . SER A 1 90 ? -35.417 8.474 42.323 1.00 87.94 90 SER A CA 1
ATOM 720 C C . SER A 1 90 ? -35.699 7.137 41.654 1.00 87.94 90 SER A C 1
ATOM 722 O O . SER A 1 90 ? -35.097 6.828 40.626 1.00 87.94 90 SER A O 1
ATOM 724 N N . CYS A 1 91 ? -36.632 6.367 42.206 1.00 90.50 91 CYS A N 1
ATOM 725 C CA . CYS A 1 91 ? -37.070 5.117 41.608 1.00 90.50 91 CYS A CA 1
ATOM 726 C C . CYS A 1 91 ? -37.741 5.385 40.244 1.00 90.50 91 CYS A C 1
ATOM 728 O O . CYS A 1 91 ? -38.683 6.178 40.186 1.00 90.50 91 CYS A O 1
ATOM 730 N N . PRO A 1 92 ? -37.328 4.718 39.152 1.00 89.50 92 PRO A N 1
ATOM 731 C CA . PRO A 1 92 ? -37.887 4.952 37.819 1.00 89.50 92 PRO A CA 1
ATOM 732 C C . PRO A 1 92 ? -39.310 4.398 37.660 1.00 89.50 92 PRO A C 1
ATOM 734 O O . PRO A 1 92 ? -40.023 4.795 36.745 1.00 89.50 92 PRO A O 1
ATOM 737 N N . TYR A 1 93 ? -39.731 3.495 38.549 1.00 90.75 93 TYR A N 1
ATOM 738 C CA . TYR A 1 93 ? -41.039 2.843 38.478 1.00 90.75 93 TYR A CA 1
ATOM 739 C C . TYR A 1 93 ? -42.133 3.606 39.228 1.00 90.75 93 TYR A C 1
ATOM 741 O O . TYR A 1 93 ? -43.285 3.581 38.808 1.00 90.75 93 TYR A O 1
ATOM 749 N N . CYS A 1 94 ? -41.794 4.278 40.333 1.00 91.69 94 CYS A N 1
ATOM 750 C CA . CYS A 1 94 ? -42.776 4.981 41.169 1.00 91.69 94 CYS A CA 1
ATOM 751 C C . CYS A 1 94 ? -42.435 6.448 41.462 1.00 91.69 94 CYS A C 1
ATOM 753 O O . CYS A 1 94 ? -43.223 7.137 42.102 1.00 91.69 94 CYS A O 1
ATOM 755 N N . GLY A 1 95 ? -41.268 6.939 41.037 1.00 86.81 95 GLY A N 1
ATOM 756 C CA . GLY A 1 95 ? -40.829 8.317 41.272 1.00 86.81 95 GLY A CA 1
ATOM 757 C C . GLY A 1 95 ? -40.407 8.625 42.712 1.00 86.81 95 GLY A C 1
ATOM 758 O O . GLY A 1 95 ? -40.007 9.758 42.986 1.00 86.81 95 GLY A O 1
ATOM 759 N N . ASN A 1 96 ? -40.461 7.650 43.628 1.00 87.69 96 ASN A N 1
ATOM 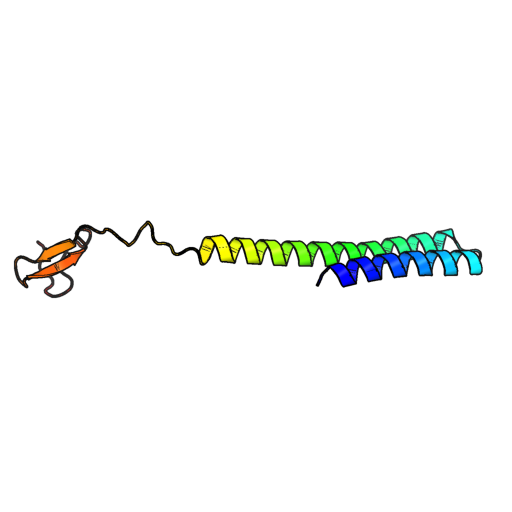760 C CA . ASN A 1 96 ? -40.092 7.873 45.021 1.00 87.69 96 ASN A CA 1
ATOM 761 C C . ASN A 1 96 ? -38.593 8.177 45.161 1.00 87.69 96 ASN A C 1
ATOM 763 O O . ASN A 1 96 ? -37.756 7.554 44.502 1.00 87.69 96 ASN A O 1
ATOM 767 N N . LYS A 1 97 ? -38.256 9.134 46.025 1.00 81.75 97 LYS A N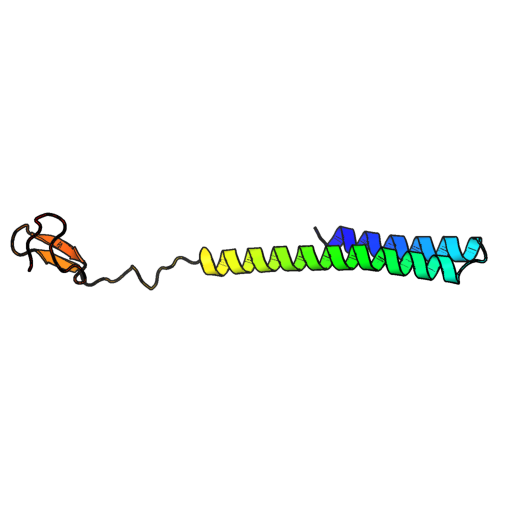 1
ATOM 768 C CA . LYS A 1 97 ? -36.873 9.498 46.352 1.00 81.75 97 LYS A CA 1
ATOM 769 C C . LYS A 1 97 ? -36.482 8.763 47.630 1.00 81.75 97 LYS A C 1
ATOM 771 O O . LYS A 1 97 ? -36.619 9.318 48.713 1.00 81.75 97 LYS A O 1
ATOM 776 N N . ASP A 1 98 ? -36.079 7.507 47.465 1.00 63.72 98 ASP A N 1
ATOM 777 C CA . ASP A 1 98 ? -35.432 6.721 48.523 1.00 63.72 98 ASP A CA 1
ATOM 778 C C . ASP A 1 98 ? -33.953 7.087 48.654 1.00 63.72 98 ASP A C 1
ATOM 780 O O . ASP A 1 98 ? -33.236 7.000 47.620 1.00 63.72 98 ASP A O 1
#

Secondary structure (DSSP, 8-state):
-HHHHHHHHHHHHHHHHHHHHHSS-HHHHHHHHHHHHHHHHHHHHHHHHHHHHHHHHHHHHHS---SSSS-PPEEE-TTT--EEETT-SS-TTT----

pLDDT: mean 84.61, std 12.51, range [48.69, 94.81]

Foldseek 3Di:
DLVVLLVVLVVLQVVLCVVLVVVVVNVVSNVVSNVVSVVSNVVSVVVVVVVVVVVVCCVVVVPDPCPPPPDQPWDQDPPPRDIDGPPDCADPVPRHRD

Sequence (98 aa):
MSIVLYVVGIIVLIISFITGFRSDQLLLFIISGFLSSIIFFALGKIIDNQEEIKYYIKVNMESPKKSYLSKSDKKVCSSCHNEYDVHQKSCPYCGNKD

Organism: NCBI:txid2936439